Protein AF-A0A4Q6GA27-F1 (afdb_monomer)

Solvent-accessible surface area (backbone atoms only — not comparable to full-atom values): 4070 Å² total; per-residue (Å²): 109,55,38,72,76,48,54,26,74,79,44,81,53,90,50,72,60,47,62,65,45,46,58,63,51,50,55,45,31,73,75,71,51,40,86,93,36,62,51,57,45,51,37,53,54,55,52,62,70,32,70,68,48,48,52,46,34,74,75,71,44,81,86,74,91,80,124

Structure (mmCIF, N/CA/C/O backbone):
data_AF-A0A4Q6GA27-F1
#
_entry.id   AF-A0A4Q6GA27-F1
#
loop_
_atom_site.group_PDB
_atom_site.id
_atom_site.type_symbol
_atom_site.label_atom_id
_atom_site.label_alt_id
_atom_site.label_comp_id
_atom_site.label_asym_id
_atom_site.label_entity_id
_atom_site.label_seq_id
_atom_site.pdbx_PDB_ins_code
_atom_site.Cartn_x
_atom_site.Cartn_y
_atom_site.Cartn_z
_atom_site.occupancy
_atom_site.B_iso_or_equiv
_atom_site.auth_seq_id
_atom_site.auth_comp_id
_atom_site.auth_asym_id
_atom_site.auth_atom_id
_atom_site.pdbx_PDB_model_num
ATOM 1 N N . SER A 1 1 ? -5.829 3.954 12.447 1.00 84.25 1 SER A N 1
ATOM 2 C CA . SER A 1 1 ? -5.659 4.250 11.010 1.00 84.25 1 SER A CA 1
ATOM 3 C C . SER A 1 1 ? -6.685 3.458 10.219 1.00 84.25 1 SER A C 1
ATOM 5 O O . SER A 1 1 ? -7.068 2.395 10.694 1.00 84.25 1 SER A O 1
ATOM 7 N N . GLU A 1 2 ? -7.093 3.922 9.034 1.00 94.31 2 GLU A N 1
ATOM 8 C CA . GLU A 1 2 ? -8.041 3.185 8.170 1.00 94.31 2 GLU A CA 1
ATOM 9 C C . GLU A 1 2 ? -7.524 1.788 7.798 1.00 94.31 2 GLU A C 1
ATOM 11 O O . GLU A 1 2 ? -8.230 0.800 7.970 1.00 94.31 2 GLU A O 1
ATOM 16 N N . LEU A 1 3 ? -6.223 1.662 7.508 1.00 95.06 3 LEU A N 1
ATOM 17 C CA . LEU A 1 3 ? -5.565 0.364 7.297 1.00 95.06 3 LEU A CA 1
ATOM 18 C C . LEU A 1 3 ? -5.675 -0.617 8.477 1.00 95.06 3 LEU A C 1
ATOM 20 O O . LEU A 1 3 ? -5.518 -1.815 8.288 1.00 95.06 3 LEU A O 1
A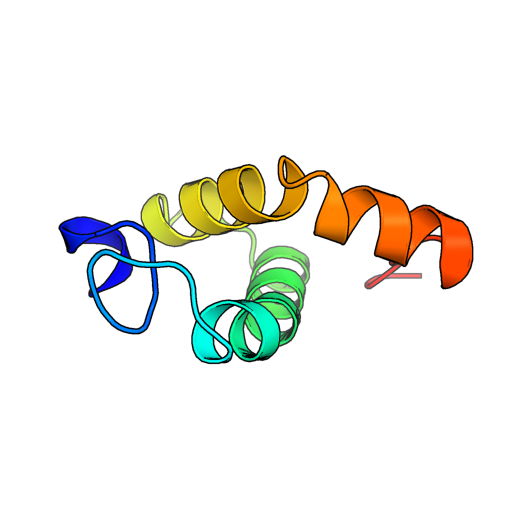TOM 24 N N . GLY A 1 4 ? -5.892 -0.130 9.702 1.00 95.69 4 GLY A N 1
ATOM 25 C CA . GLY A 1 4 ? -6.128 -0.999 10.857 1.00 95.69 4 GLY A CA 1
ATOM 26 C C . GLY A 1 4 ? -7.560 -1.529 10.935 1.00 95.69 4 GLY A C 1
ATOM 27 O O . GLY A 1 4 ? -7.784 -2.526 11.608 1.00 95.69 4 GLY A O 1
ATOM 28 N N . LYS A 1 5 ? -8.508 -0.866 10.266 1.00 96.00 5 LYS A N 1
ATOM 29 C CA . LYS A 1 5 ? -9.921 -1.250 10.229 1.00 96.00 5 LYS A CA 1
ATOM 30 C C . LYS A 1 5 ? -10.194 -2.218 9.080 1.00 96.00 5 LYS A C 1
ATOM 32 O O . LYS A 1 5 ? -10.752 -3.279 9.311 1.00 96.00 5 LYS A O 1
ATOM 37 N N . SER A 1 6 ? -9.761 -1.873 7.867 1.00 95.69 6 SER A N 1
ATOM 38 C CA . SER A 1 6 ? -10.093 -2.632 6.651 1.00 95.69 6 SER A CA 1
ATOM 39 C C . SER A 1 6 ? -8.886 -3.199 5.899 1.00 95.69 6 SER A C 1
ATOM 41 O O . SER A 1 6 ? -9.004 -4.099 5.064 1.00 95.69 6 SER A O 1
ATOM 43 N N . GLY A 1 7 ? -7.691 -2.678 6.179 1.00 96.00 7 GLY A N 1
ATOM 44 C CA . GLY A 1 7 ? -6.491 -2.984 5.401 1.00 96.00 7 GLY A CA 1
ATOM 45 C C . GLY A 1 7 ? -6.396 -2.244 4.064 1.00 96.00 7 GLY A C 1
ATOM 46 O O . GLY A 1 7 ? -5.436 -2.492 3.339 1.00 96.00 7 GLY A O 1
ATOM 47 N N . TRP A 1 8 ? -7.328 -1.331 3.771 1.00 97.50 8 TRP A N 1
ATOM 48 C CA . TRP A 1 8 ? -7.293 -0.415 2.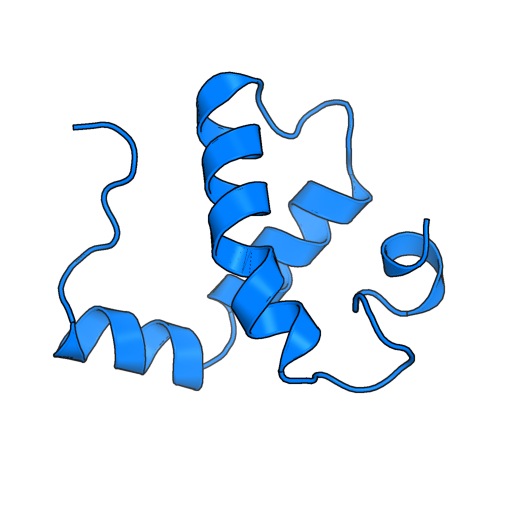626 1.00 97.50 8 TRP A CA 1
ATOM 49 C C . TRP A 1 8 ? -7.530 1.028 3.073 1.00 97.50 8 TRP A C 1
ATOM 51 O O . TRP A 1 8 ? -7.967 1.292 4.196 1.00 97.50 8 TRP A O 1
ATOM 61 N N . PHE A 1 9 ? -7.185 1.985 2.219 1.00 97.38 9 PHE A N 1
ATOM 62 C CA . PHE A 1 9 ? -7.254 3.404 2.563 1.00 97.38 9 PHE A CA 1
ATOM 63 C C . PHE A 1 9 ? -8.665 3.996 2.483 1.00 97.38 9 PHE A C 1
ATOM 65 O O . PHE A 1 9 ? -8.916 5.008 3.134 1.00 97.38 9 PHE A O 1
ATOM 72 N N . ALA A 1 10 ? -9.572 3.383 1.716 1.00 96.81 10 ALA A N 1
ATOM 73 C CA . ALA A 1 10 ? -10.886 3.948 1.395 1.00 96.81 10 ALA A CA 1
ATOM 74 C C . ALA A 1 10 ? -12.067 3.014 1.727 1.00 96.81 10 ALA A C 1
ATOM 76 O O . ALA A 1 10 ? -13.089 3.044 1.047 1.00 96.81 10 ALA A O 1
ATOM 77 N N . GLY A 1 11 ? -11.938 2.193 2.773 1.00 95.06 11 GLY A N 1
ATOM 78 C CA . GLY A 1 11 ? -12.991 1.271 3.215 1.00 95.06 11 GLY A CA 1
ATOM 79 C C . GLY A 1 11 ? -12.600 -0.193 3.052 1.00 95.06 11 GLY A C 1
ATOM 80 O O . GLY A 1 11 ? -11.416 -0.514 3.073 1.00 95.06 11 GLY A O 1
ATOM 81 N N . GLU A 1 12 ? -13.585 -1.084 2.967 1.00 96.06 12 GLU A N 1
ATOM 82 C CA . GLU A 1 12 ? -13.380 -2.544 2.955 1.00 96.06 12 GLU A CA 1
ATOM 83 C C . GLU A 1 12 ? -12.844 -3.078 1.624 1.00 96.06 12 GLU A C 1
ATOM 85 O O . GLU A 1 12 ? -12.149 -4.097 1.600 1.00 96.06 12 GLU A O 1
ATOM 90 N N . ASP A 1 13 ? -13.089 -2.342 0.543 1.00 96.69 13 ASP A N 1
ATOM 91 C CA . ASP A 1 13 ? -12.710 -2.730 -0.806 1.00 96.69 13 ASP A CA 1
ATOM 92 C C . ASP A 1 13 ? -11.457 -2.006 -1.294 1.00 96.69 13 ASP A C 1
ATOM 94 O O . ASP A 1 13 ? -11.199 -0.840 -0.989 1.00 96.69 13 ASP A O 1
ATOM 98 N N . PHE A 1 14 ? -10.692 -2.714 -2.123 1.00 97.38 14 PHE A N 1
ATOM 99 C CA . PHE A 1 14 ? -9.578 -2.119 -2.845 1.00 97.38 14 PHE A CA 1
ATOM 100 C C . PHE A 1 14 ? -10.069 -1.073 -3.845 1.00 97.38 14 PHE A C 1
ATOM 102 O O . PHE A 1 14 ? -10.987 -1.326 -4.625 1.00 97.38 14 PHE A O 1
ATOM 109 N N . SER A 1 15 ? -9.369 0.056 -3.905 1.00 97.56 15 SER A N 1
ATOM 110 C CA . SER A 1 15 ? -9.750 1.188 -4.740 1.00 97.56 15 SER A CA 1
ATOM 111 C C . SER A 1 15 ? -8.549 1.870 -5.400 1.00 97.56 15 SER A C 1
ATOM 113 O O . SER A 1 15 ? -7.385 1.535 -5.169 1.00 97.56 15 SER A O 1
ATOM 115 N N . ALA A 1 16 ? -8.833 2.896 -6.206 1.00 96.88 16 ALA A N 1
ATOM 116 C CA . ALA A 1 16 ? -7.805 3.772 -6.759 1.00 96.88 16 ALA A CA 1
ATOM 117 C C . ALA A 1 16 ? -6.964 4.463 -5.669 1.00 96.88 16 ALA A C 1
ATOM 119 O O . ALA A 1 16 ? -5.790 4.748 -5.906 1.00 96.88 16 ALA A O 1
ATOM 120 N N . ALA A 1 17 ? -7.520 4.677 -4.469 1.00 97.56 17 ALA A N 1
ATOM 121 C CA . ALA A 1 17 ? -6.775 5.255 -3.355 1.00 97.56 17 ALA A CA 1
ATOM 122 C C . ALA A 1 17 ? -5.588 4.366 -2.957 1.00 97.56 17 ALA A C 1
ATOM 124 O O . ALA A 1 17 ? -4.502 4.872 -2.706 1.00 97.56 17 ALA A O 1
ATOM 125 N N . ASP A 1 18 ? -5.750 3.043 -2.968 1.00 97.81 18 ASP A N 1
ATOM 126 C CA . ASP A 1 18 ? -4.683 2.106 -2.605 1.00 97.81 18 ASP A CA 1
ATOM 127 C C . ASP A 1 18 ? -3.565 2.073 -3.654 1.00 97.81 18 ASP A C 1
ATOM 129 O O . ASP A 1 18 ? -2.393 1.95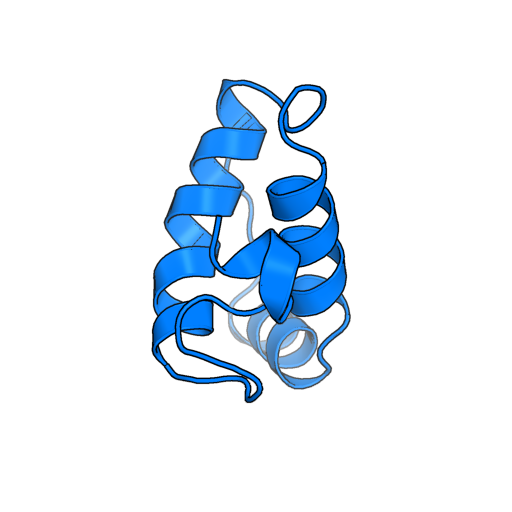3 -3.304 1.00 97.81 18 ASP A O 1
ATOM 133 N N . ILE A 1 19 ? -3.913 2.247 -4.933 1.00 95.31 19 ILE A N 1
ATOM 134 C CA . ILE A 1 19 ? -2.938 2.408 -6.023 1.00 95.31 19 ILE A CA 1
ATOM 135 C C . ILE A 1 19 ? -2.161 3.712 -5.840 1.00 95.31 19 ILE A C 1
ATOM 137 O O . ILE A 1 19 ? -0.937 3.718 -5.895 1.00 95.31 19 ILE A O 1
ATOM 141 N N . GLN A 1 20 ? -2.857 4.824 -5.597 1.00 95.50 20 GLN A N 1
ATOM 142 C CA . GLN A 1 20 ? -2.212 6.122 -5.416 1.00 95.50 20 GLN A CA 1
ATOM 143 C C . GLN A 1 20 ? -1.314 6.139 -4.172 1.00 95.50 20 GLN A C 1
ATOM 145 O O . GLN A 1 20 ? -0.227 6.715 -4.196 1.00 95.50 20 GLN A O 1
ATOM 150 N N . MET A 1 21 ? -1.751 5.486 -3.094 1.00 96.38 21 MET A N 1
ATOM 151 C CA . MET A 1 21 ? -1.025 5.437 -1.829 1.00 96.38 21 MET A CA 1
ATOM 152 C C . MET A 1 21 ? 0.121 4.423 -1.813 1.00 96.38 21 MET A C 1
ATOM 154 O O . MET A 1 21 ? 0.986 4.539 -0.945 1.00 96.38 21 MET A O 1
ATOM 158 N N . SER A 1 22 ? 0.194 3.476 -2.755 1.00 93.56 22 SER A N 1
ATOM 159 C CA . SER A 1 22 ? 1.289 2.498 -2.788 1.00 93.56 22 SER A CA 1
ATOM 160 C C . SER A 1 22 ? 2.652 3.184 -2.887 1.00 93.56 22 SER A C 1
ATOM 162 O O . SER A 1 22 ? 3.528 2.935 -2.069 1.00 93.56 22 SER A O 1
ATOM 164 N N . PHE A 1 23 ? 2.803 4.134 -3.810 1.00 90.31 23 PHE A N 1
ATOM 165 C CA . PHE A 1 23 ? 4.060 4.842 -4.064 1.00 90.31 23 PHE A CA 1
ATOM 166 C C . PHE A 1 23 ? 4.596 5.631 -2.856 1.00 90.31 23 PHE A C 1
ATOM 168 O O . PHE A 1 23 ? 5.743 5.404 -2.465 1.00 90.31 23 PHE A O 1
ATOM 175 N N . PRO A 1 24 ? 3.830 6.547 -2.226 1.00 93.06 24 PRO A N 1
ATOM 176 C CA . PRO A 1 24 ? 4.335 7.290 -1.076 1.00 93.06 24 PRO A CA 1
ATOM 177 C C . PRO A 1 24 ? 4.588 6.391 0.137 1.00 93.06 24 PRO A C 1
ATOM 179 O O . PRO A 1 24 ? 5.508 6.677 0.905 1.00 93.06 24 PRO A O 1
ATOM 182 N N . VAL A 1 25 ? 3.814 5.314 0.321 1.00 93.94 25 VAL A N 1
ATOM 183 C CA . VAL A 1 25 ? 4.039 4.373 1.426 1.00 93.94 25 VAL A CA 1
ATOM 184 C C . VAL A 1 25 ? 5.316 3.568 1.203 1.00 93.94 25 VAL A C 1
ATOM 186 O O . VAL A 1 25 ? 6.114 3.470 2.133 1.00 93.94 25 VAL A O 1
ATOM 189 N N . GLU A 1 26 ? 5.549 3.070 -0.011 1.00 92.38 26 GLU A N 1
ATOM 190 C CA . GLU A 1 26 ? 6.802 2.405 -0.377 1.00 92.38 26 GLU A CA 1
ATOM 191 C C . GLU A 1 26 ? 8.002 3.336 -0.171 1.00 92.38 26 GLU A C 1
ATOM 193 O O . GLU A 1 26 ? 8.940 3.000 0.546 1.00 92.38 26 GLU A O 1
ATOM 198 N N . ALA A 1 27 ? 7.938 4.570 -0.680 1.00 91.06 27 ALA A N 1
ATOM 199 C CA . ALA A 1 27 ? 9.010 5.548 -0.504 1.00 91.06 27 ALA A CA 1
ATOM 200 C C . ALA A 1 27 ? 9.261 5.898 0.977 1.00 91.06 27 ALA A C 1
ATOM 202 O O . ALA A 1 27 ? 10.399 6.120 1.395 1.00 91.06 27 ALA A O 1
ATOM 203 N N . ALA A 1 28 ? 8.208 5.963 1.795 1.00 90.69 28 ALA A N 1
ATOM 204 C CA . ALA A 1 28 ? 8.344 6.185 3.230 1.00 90.69 28 ALA A CA 1
ATOM 205 C C . ALA A 1 28 ? 8.974 4.977 3.943 1.00 90.69 28 ALA A C 1
ATOM 207 O O . ALA A 1 28 ? 9.830 5.172 4.806 1.00 90.69 28 ALA A O 1
ATOM 208 N N . ALA A 1 29 ? 8.580 3.754 3.579 1.00 90.06 29 ALA A N 1
ATOM 209 C CA . ALA A 1 29 ? 9.147 2.525 4.126 1.00 90.06 29 ALA A CA 1
ATOM 210 C C . ALA A 1 29 ? 10.618 2.355 3.727 1.00 90.06 29 ALA A C 1
ATOM 212 O O . ALA A 1 29 ? 11.433 1.996 4.571 1.00 90.06 29 ALA A O 1
ATOM 213 N N . ALA A 1 30 ? 10.965 2.696 2.488 1.00 89.06 30 ALA A N 1
ATOM 214 C CA . ALA A 1 30 ? 12.327 2.687 1.978 1.00 89.06 30 ALA A CA 1
ATOM 215 C C . ALA A 1 30 ? 13.237 3.662 2.754 1.00 89.06 30 ALA A C 1
ATOM 217 O O . ALA A 1 30 ? 14.352 3.312 3.129 1.00 89.06 30 ALA A O 1
ATOM 218 N N . ARG A 1 31 ? 12.746 4.872 3.068 1.00 87.44 31 ARG A N 1
ATOM 219 C CA . ARG A 1 31 ? 13.526 5.895 3.793 1.00 87.44 31 ARG A CA 1
ATOM 220 C C . ARG A 1 31 ? 13.622 5.679 5.302 1.00 87.44 31 ARG A C 1
ATOM 222 O O . ARG A 1 31 ? 14.657 5.963 5.891 1.00 87.44 31 ARG A O 1
ATOM 229 N N . ALA A 1 32 ? 12.526 5.284 5.945 1.00 87.25 32 ALA A N 1
ATOM 230 C CA . ALA A 1 32 ? 12.403 5.307 7.407 1.00 87.25 32 ALA A CA 1
ATOM 231 C C . ALA A 1 32 ? 12.151 3.924 8.028 1.00 87.25 32 ALA A C 1
ATOM 233 O O . ALA A 1 32 ? 12.000 3.812 9.246 1.00 87.25 32 ALA A O 1
ATOM 234 N N . GLY A 1 33 ? 12.060 2.880 7.204 1.00 82.88 33 GLY A N 1
ATOM 235 C CA . GLY A 1 33 ? 11.598 1.561 7.613 1.00 82.88 33 GLY A CA 1
ATOM 236 C C . GLY A 1 33 ? 10.092 1.512 7.899 1.00 82.88 33 GLY A C 1
ATOM 237 O O . GLY A 1 33 ? 9.419 2.517 8.144 1.00 82.88 33 GLY A O 1
ATOM 238 N N . ALA A 1 34 ? 9.546 0.294 7.914 1.00 79.94 34 ALA A N 1
ATOM 239 C CA . ALA A 1 34 ? 8.149 0.035 8.276 1.00 79.94 34 ALA A CA 1
ATOM 240 C C . ALA A 1 34 ? 7.974 -0.523 9.706 1.00 79.94 34 ALA A C 1
ATOM 242 O O . ALA A 1 34 ? 6.844 -0.734 10.145 1.00 79.94 34 ALA A O 1
ATOM 243 N N . GLY A 1 35 ? 9.066 -0.742 10.453 1.00 75.19 35 GLY A N 1
ATOM 244 C CA . GLY A 1 35 ? 9.064 -1.484 11.726 1.00 75.19 35 GLY A CA 1
ATOM 245 C C . GLY A 1 35 ? 8.164 -0.898 12.821 1.00 75.19 35 GLY A C 1
ATOM 246 O O . GLY A 1 35 ? 7.514 -1.642 13.545 1.00 75.19 35 GLY A O 1
ATOM 247 N N . GLY A 1 36 ? 8.040 0.432 12.896 1.00 87.12 36 GLY A N 1
ATOM 248 C CA . GLY A 1 36 ? 7.128 1.106 13.834 1.00 87.12 36 GLY A CA 1
ATOM 249 C C . GLY A 1 36 ? 5.679 1.231 13.343 1.00 87.12 36 GLY A C 1
ATOM 250 O O . GLY A 1 36 ? 4.846 1.830 14.020 1.00 87.12 36 GLY A O 1
ATOM 251 N N . ARG A 1 37 ? 5.366 0.736 12.139 1.00 91.81 37 ARG A N 1
ATOM 252 C CA . ARG A 1 37 ? 4.080 0.954 11.456 1.00 91.81 37 ARG A CA 1
ATOM 253 C C . ARG A 1 37 ? 3.543 -0.363 10.876 1.00 91.81 37 ARG A C 1
ATOM 255 O O . ARG A 1 37 ? 3.470 -0.515 9.655 1.00 91.81 37 ARG A O 1
ATOM 262 N N . PRO A 1 38 ? 3.089 -1.305 11.725 1.00 93.62 38 PRO A N 1
ATOM 263 C CA . PRO A 1 38 ? 2.713 -2.656 11.296 1.00 93.62 38 PRO A CA 1
ATOM 264 C C . PRO A 1 38 ? 1.559 -2.683 10.285 1.00 93.62 38 PRO A C 1
ATOM 266 O O . PRO A 1 38 ? 1.507 -3.559 9.428 1.00 93.62 38 PRO A O 1
ATOM 269 N N . ASN A 1 39 ? 0.641 -1.713 10.335 1.00 95.56 39 ASN A N 1
ATOM 270 C CA . ASN A 1 39 ? -0.451 -1.629 9.361 1.00 95.56 39 ASN A CA 1
ATOM 271 C C . ASN A 1 39 ? 0.031 -1.173 7.975 1.00 95.56 39 ASN A C 1
ATOM 273 O O . ASN A 1 39 ? -0.524 -1.629 6.983 1.00 95.56 39 A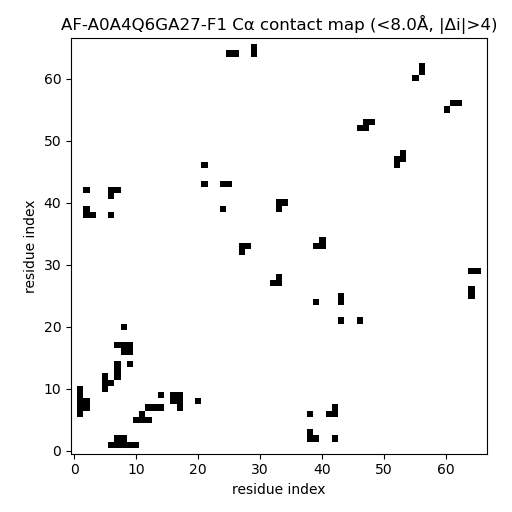SN A O 1
ATOM 277 N N . LEU A 1 40 ? 1.078 -0.340 7.894 1.00 94.81 40 LEU A N 1
ATOM 278 C CA . LEU A 1 40 ? 1.703 -0.008 6.609 1.00 94.81 40 LEU A CA 1
ATOM 279 C C . LEU A 1 40 ? 2.482 -1.204 6.068 1.00 94.81 40 LEU A C 1
ATOM 281 O O . LEU A 1 40 ? 2.313 -1.542 4.906 1.00 94.81 40 LEU A O 1
ATOM 285 N N . ALA A 1 41 ? 3.257 -1.894 6.912 1.00 94.31 41 ALA A N 1
ATOM 286 C CA . ALA A 1 41 ? 3.972 -3.103 6.500 1.00 94.31 41 ALA A CA 1
ATOM 287 C C . ALA A 1 41 ? 3.013 -4.163 5.925 1.00 94.31 41 ALA A C 1
ATOM 289 O O . ALA A 1 41 ? 3.255 -4.711 4.852 1.00 94.31 41 ALA A O 1
ATOM 290 N N . ARG A 1 42 ? 1.879 -4.398 6.600 1.00 95.75 42 ARG A N 1
ATOM 291 C CA . ARG A 1 42 ? 0.828 -5.304 6.113 1.00 95.75 42 ARG A CA 1
ATOM 292 C C . ARG A 1 42 ? 0.175 -4.823 4.820 1.00 95.75 42 ARG A C 1
ATOM 294 O O . ARG A 1 42 ? -0.112 -5.646 3.957 1.00 95.75 42 ARG A O 1
ATOM 301 N N . PHE A 1 43 ? -0.052 -3.519 4.673 1.00 96.56 43 PHE A N 1
ATOM 302 C CA . PHE A 1 43 ? -0.560 -2.951 3.426 1.00 96.56 43 PHE A CA 1
ATOM 303 C C . PHE A 1 43 ? 0.407 -3.195 2.257 1.00 96.56 43 PHE A C 1
ATOM 305 O O . PHE A 1 43 ? -0.035 -3.678 1.217 1.00 96.56 43 PHE A O 1
ATOM 312 N N . LEU A 1 44 ? 1.714 -2.963 2.444 1.00 95.38 44 LEU A N 1
ATOM 313 C CA . LEU A 1 44 ? 2.724 -3.200 1.404 1.00 95.38 44 LEU A CA 1
ATOM 314 C C . LEU A 1 44 ? 2.794 -4.679 0.999 1.00 95.38 44 LEU A C 1
ATOM 316 O O . LEU A 1 44 ? 2.741 -5.019 -0.179 1.00 95.38 44 LEU A O 1
ATOM 320 N N . GLN A 1 45 ? 2.790 -5.589 1.976 1.00 95.44 45 GLN A N 1
ATOM 321 C CA . GLN A 1 45 ? 2.709 -7.027 1.696 1.00 95.44 45 GLN A CA 1
ATOM 322 C C . GLN A 1 45 ? 1.451 -7.383 0.893 1.00 95.44 45 GLN A C 1
ATOM 324 O O . GLN A 1 45 ? 1.517 -8.127 -0.087 1.00 95.44 45 GLN A O 1
ATOM 329 N N . ARG A 1 46 ? 0.297 -6.831 1.285 1.00 96.69 46 ARG A N 1
ATOM 330 C CA . ARG A 1 46 ? -0.984 -7.088 0.624 1.00 96.69 46 ARG A CA 1
ATOM 331 C C . ARG A 1 46 ? -1.003 -6.568 -0.813 1.00 96.69 46 ARG A C 1
ATOM 333 O O . ARG A 1 46 ? -1.505 -7.270 -1.688 1.00 96.69 46 ARG A O 1
ATOM 340 N N . ILE A 1 47 ? -0.497 -5.360 -1.072 1.00 96.00 47 ILE A N 1
ATOM 341 C CA . ILE A 1 47 ? -0.523 -4.776 -2.418 1.00 96.00 47 ILE A CA 1
ATOM 342 C C . ILE A 1 47 ? 0.465 -5.477 -3.359 1.00 96.00 47 ILE A C 1
ATOM 344 O O . ILE A 1 47 ? 0.096 -5.756 -4.499 1.00 96.00 47 ILE A O 1
ATOM 348 N N . HIS A 1 48 ? 1.642 -5.878 -2.864 1.00 94.69 48 HIS A N 1
ATOM 349 C CA . HIS A 1 48 ? 2.633 -6.654 -3.621 1.00 94.69 48 HIS A CA 1
ATOM 350 C C . HIS A 1 48 ? 2.146 -8.047 -4.021 1.00 94.69 48 HIS A C 1
ATOM 352 O O . HIS A 1 48 ? 2.474 -8.532 -5.102 1.00 94.69 48 HIS A O 1
ATOM 358 N N . ALA A 1 49 ? 1.320 -8.680 -3.185 1.00 96.25 49 ALA A N 1
ATOM 359 C CA . ALA A 1 49 ? 0.749 -9.992 -3.479 1.00 96.25 49 ALA A CA 1
ATOM 360 C C . ALA A 1 49 ? -0.310 -9.972 -4.598 1.00 96.25 49 ALA A C 1
ATOM 362 O O . ALA A 1 49 ? -0.754 -11.029 -5.047 1.00 96.25 49 ALA A O 1
ATOM 363 N N . ARG A 1 50 ? -0.760 -8.795 -5.058 1.00 95.81 50 ARG A N 1
ATOM 364 C CA . ARG A 1 50 ? -1.798 -8.706 -6.092 1.00 95.81 50 ARG A CA 1
ATOM 365 C C . ARG A 1 50 ? -1.228 -9.099 -7.463 1.00 95.81 50 ARG A C 1
ATOM 367 O O . ARG A 1 50 ? -0.298 -8.441 -7.930 1.00 95.81 50 ARG A O 1
ATOM 374 N N . PRO A 1 51 ? -1.881 -10.004 -8.218 1.00 96.50 51 PRO A N 1
ATOM 375 C CA . PRO A 1 51 ? -1.448 -10.345 -9.578 1.00 96.50 51 PRO A CA 1
ATOM 376 C C . PRO A 1 51 ? -1.413 -9.148 -10.541 1.00 96.50 51 PRO A C 1
ATOM 378 O O . PRO A 1 51 ? -0.676 -9.130 -11.519 1.00 96.50 51 PRO A O 1
ATOM 381 N N . ALA A 1 52 ? -2.240 -8.123 -10.306 1.00 94.88 52 ALA A N 1
ATOM 382 C CA . ALA A 1 52 ? -2.196 -6.889 -11.093 1.00 94.88 52 ALA A CA 1
ATOM 383 C C . ALA A 1 52 ? -0.928 -6.062 -10.830 1.00 94.88 52 ALA A C 1
ATOM 385 O O . ALA A 1 52 ? -0.406 -5.467 -11.766 1.00 94.88 52 ALA A O 1
ATOM 386 N N . TYR A 1 53 ? -0.436 -6.051 -9.588 1.00 93.06 53 TYR A N 1
ATOM 387 C CA . TYR A 1 53 ? 0.799 -5.363 -9.224 1.00 93.06 53 TYR A CA 1
ATOM 388 C C . TYR A 1 53 ? 2.005 -6.070 -9.854 1.00 93.06 53 TYR A C 1
ATOM 390 O O . TYR A 1 53 ? 2.802 -5.439 -10.537 1.00 93.06 53 TYR A O 1
ATOM 398 N N . GLN A 1 54 ? 2.069 -7.399 -9.738 1.00 93.31 54 GLN A N 1
ATOM 399 C CA . GLN A 1 54 ? 3.124 -8.217 -10.351 1.00 93.31 54 GLN A CA 1
ATOM 400 C C . GLN A 1 54 ? 3.190 -8.030 -11.875 1.00 93.31 54 GLN A C 1
ATOM 402 O O . GLN A 1 54 ? 4.246 -7.713 -12.409 1.00 93.31 54 GLN A O 1
ATOM 407 N N . ARG A 1 55 ? 2.045 -8.089 -12.571 1.00 94.00 55 ARG A N 1
ATOM 408 C CA . ARG A 1 55 ? 1.978 -7.804 -14.018 1.00 94.00 55 ARG A CA 1
ATOM 409 C C . ARG A 1 55 ? 2.401 -6.380 -14.377 1.00 94.00 55 ARG A C 1
ATOM 411 O O . ARG A 1 55 ? 2.914 -6.155 -15.470 1.00 94.00 55 ARG A O 1
ATOM 418 N N . A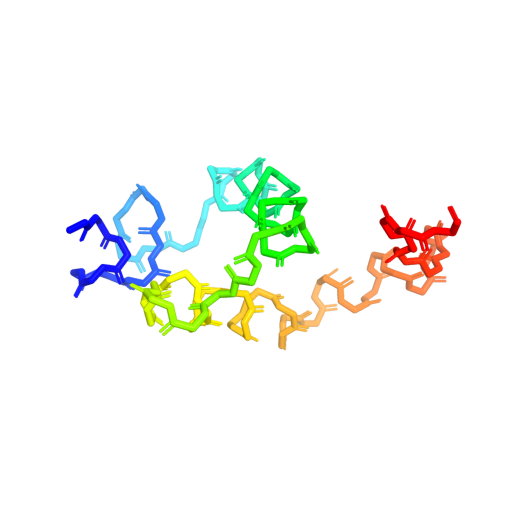LA A 1 56 ? 2.138 -5.406 -13.506 1.00 90.31 56 ALA A N 1
ATOM 419 C CA . ALA A 1 56 ? 2.593 -4.037 -13.720 1.00 90.31 56 ALA A CA 1
ATOM 420 C C . ALA A 1 56 ? 4.122 -3.939 -13.621 1.00 90.31 56 ALA A C 1
ATOM 422 O O . ALA A 1 56 ? 4.711 -3.255 -14.450 1.00 90.31 56 ALA A O 1
ATOM 423 N N . LEU A 1 57 ? 4.760 -4.675 -12.702 1.00 88.69 57 LEU A N 1
ATOM 424 C CA . LEU A 1 57 ? 6.224 -4.783 -12.639 1.00 88.69 57 LEU A CA 1
ATOM 425 C C . LEU A 1 57 ? 6.805 -5.493 -13.868 1.00 88.69 57 LEU A C 1
ATOM 427 O O . LEU A 1 57 ? 7.776 -5.024 -14.449 1.00 88.69 57 LEU A O 1
ATOM 431 N N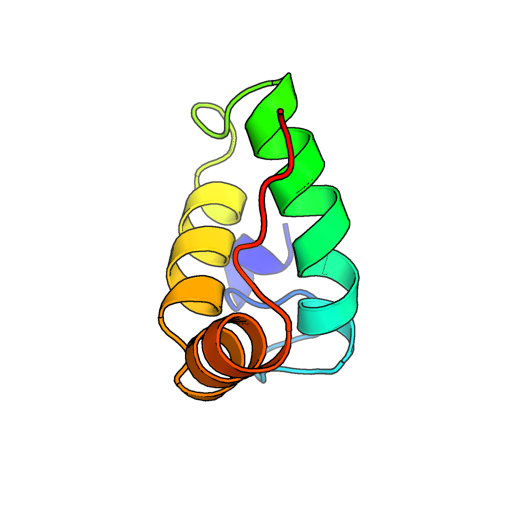 . GLU A 1 58 ? 6.189 -6.588 -14.315 1.00 89.56 58 GLU A N 1
ATOM 432 C CA . GLU A 1 58 ? 6.638 -7.317 -15.512 1.00 89.56 58 GLU A CA 1
ATOM 433 C C . GLU A 1 58 ? 6.630 -6.433 -16.767 1.00 89.56 58 GLU A C 1
ATOM 435 O O . GLU A 1 58 ? 7.528 -6.520 -17.600 1.00 89.56 58 GLU A O 1
ATOM 440 N N . LYS A 1 59 ? 5.611 -5.575 -16.909 1.00 89.75 59 LYS A N 1
ATOM 441 C CA . LYS A 1 59 ? 5.462 -4.683 -18.069 1.00 89.75 59 LYS A CA 1
ATOM 442 C C . LYS A 1 59 ? 6.228 -3.370 -17.937 1.00 89.75 59 LYS A C 1
ATOM 444 O O . LYS A 1 59 ? 6.685 -2.839 -18.943 1.00 89.75 59 LYS A O 1
ATOM 449 N N . GLY A 1 60 ? 6.282 -2.815 -16.730 1.00 82.38 60 GLY A N 1
ATOM 450 C CA . GLY A 1 60 ? 6.866 -1.505 -16.441 1.00 82.38 60 GLY A CA 1
ATOM 451 C C . GLY A 1 60 ? 8.341 -1.550 -16.047 1.00 82.38 60 GLY A C 1
ATOM 452 O O . GLY A 1 60 ? 8.975 -0.500 -16.010 1.00 82.38 60 GLY A O 1
ATOM 453 N N . GLY A 1 61 ? 8.884 -2.740 -15.780 1.00 75.00 61 GLY A N 1
ATOM 454 C CA . GLY A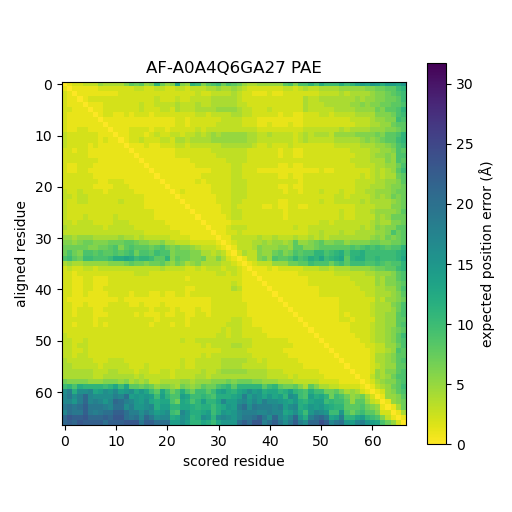 1 61 ? 10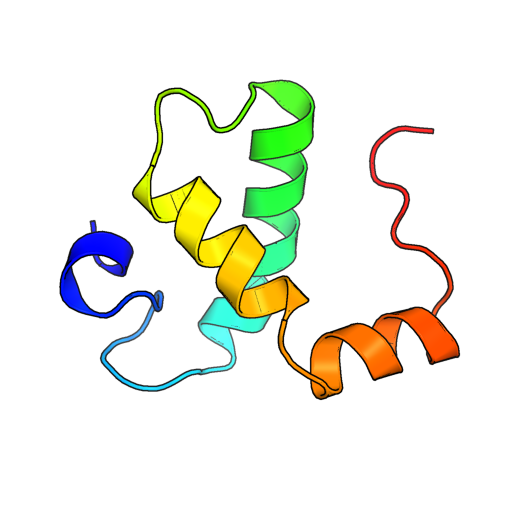.211 -2.929 -15.200 1.00 75.00 61 GLY A CA 1
ATOM 455 C C . GLY A 1 61 ? 10.184 -2.964 -13.668 1.00 75.00 61 GLY A C 1
ATOM 456 O O . GLY A 1 61 ? 9.189 -2.611 -13.028 1.00 75.00 61 GLY A O 1
ATOM 457 N N . SER A 1 62 ? 11.293 -3.419 -13.076 1.00 67.88 62 SER A N 1
ATOM 458 C CA . SER A 1 62 ? 11.464 -3.478 -11.621 1.00 67.88 62 SER A CA 1
ATOM 459 C C . SER A 1 62 ? 11.275 -2.101 -10.991 1.00 67.88 62 SER A C 1
ATOM 461 O O . SER A 1 62 ? 11.828 -1.104 -11.453 1.00 67.88 62 SER A O 1
ATOM 463 N N . PHE A 1 63 ? 10.507 -2.058 -9.906 1.00 65.50 63 PHE A N 1
ATOM 464 C CA . PHE A 1 63 ? 10.291 -0.843 -9.135 1.00 65.50 63 PHE A CA 1
ATOM 465 C C . PHE A 1 63 ? 11.439 -0.651 -8.138 1.00 65.50 63 PHE A C 1
ATOM 467 O O . PHE A 1 63 ? 11.333 -1.040 -6.977 1.00 65.50 63 PHE A O 1
ATOM 474 N N . ASP A 1 64 ? 12.550 -0.085 -8.612 1.00 65.25 64 ASP A N 1
ATOM 475 C CA . ASP A 1 64 ? 13.692 0.287 -7.772 1.00 65.25 64 ASP A CA 1
ATOM 476 C C . ASP A 1 64 ? 13.505 1.714 -7.238 1.00 65.25 64 ASP A C 1
ATOM 478 O O . ASP A 1 64 ? 13.632 2.700 -7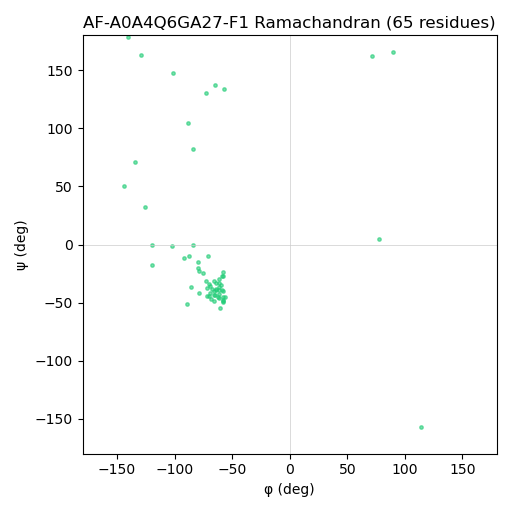.961 1.00 65.25 64 ASP A O 1
ATOM 482 N N . LEU A 1 65 ? 13.155 1.836 -5.957 1.00 61.34 65 LEU A N 1
ATOM 483 C CA . LEU A 1 65 ? 12.949 3.134 -5.299 1.00 61.34 65 LEU A CA 1
ATOM 484 C C . LEU A 1 65 ? 14.223 3.743 -4.698 1.00 61.34 65 LEU A C 1
ATOM 486 O O . LEU A 1 65 ? 14.182 4.891 -4.254 1.00 61.34 65 LEU A O 1
ATOM 490 N N . LEU A 1 66 ? 15.319 2.986 -4.635 1.00 52.09 66 LEU A N 1
ATOM 491 C CA . LEU A 1 66 ? 16.568 3.371 -3.968 1.00 52.09 66 LEU A CA 1
ATOM 492 C C . LEU A 1 66 ? 17.806 2.845 -4.715 1.00 52.09 66 LEU A C 1
ATOM 494 O O . LEU A 1 66 ? 18.665 2.207 -4.107 1.00 52.09 66 LEU A O 1
ATOM 498 N N . SER A 1 67 ? 17.890 3.076 -6.026 1.00 47.81 67 SER A N 1
ATOM 499 C CA . SER A 1 67 ? 19.184 2.974 -6.718 1.00 47.81 67 SER A CA 1
ATOM 500 C C . SER A 1 67 ? 20.135 4.084 -6.273 1.00 47.81 67 SER A C 1
ATOM 502 O O . SER A 1 67 ? 19.656 5.228 -6.087 1.00 47.81 67 SER A O 1
#

Radius of gyration: 11.98 Å; Cα contacts (8 Å, |Δi|>4): 51; chains: 1; bounding box: 33×18×32 Å

pLDDT: mean 89.77, std 10.8, range [47.81, 97.81]

Secondary structure (DSSP, 8-state):
-HHHHTSSSSSSS--HHHHHHHHHHHHHHHHH-STT-HHHHHHHHHHHT-HHHHHHHHHH----S--

Mean predicted aligned error: 4.14 Å

Foldseek 3Di:
DQLVVQVEDPPVDDDVRLVVVLVVLVLCCVVPNCVVPVSSVSSNVVVCPDPVNVVCCVVVPHDDNDD

Nearest PDB structures (foldseek):
  2on5-assembly4_E  TM=7.394E-01  e=1.018E-01  Necator americanus
  2ws2-assembly1_B  TM=6.971E-01  e=9.915E-01  Haemonchus contortus

Sequence (67 aa):
SELGKSGWFAGEDFSAADIQMSFPVEAAAARAGAGGRPNLARFLQRIHARPAYQRALEKGGSFDLLS